Protein AF-A0A1A9VX18-F1 (afdb_monomer_lite)

Sequence (139 aa):
MDGNTYALCISLQVNVTWGLPYFACDFYIAMDVICSTSSIFNLVAISVDRYIAVTQPIKYAKHRNSRRVCLTIVMVWAISAAIGSPIVLGLNNTPDRDPSLCMFYNTDFIVYSSLSSFYIPCIIMVFLYWNIFKSGSVN

pLDDT: mean 80.34, std 12.29, range [44.81, 95.12]

Foldseek 3Di:
DDDVVVVVVCVVVPVQFPPDFPLVLLVVQLVVLLVLLLVLQLVLVVLVLVLCCVPPVPVNVVDPDPPVNVVSSVVSSVVSNVLSVVSNVCPQPDPPDDNRDRDRPDPVNVVSSCCNRPVVSVVSNVVSVVVSVVVVVVD

Structure (mmCIF, N/CA/C/O backbone):
data_AF-A0A1A9VX18-F1
#
_entry.id   AF-A0A1A9VX18-F1
#
loop_
_atom_site.group_PDB
_atom_site.id
_atom_site.type_symbol
_atom_site.label_atom_id
_atom_site.label_alt_id
_atom_site.label_comp_id
_ato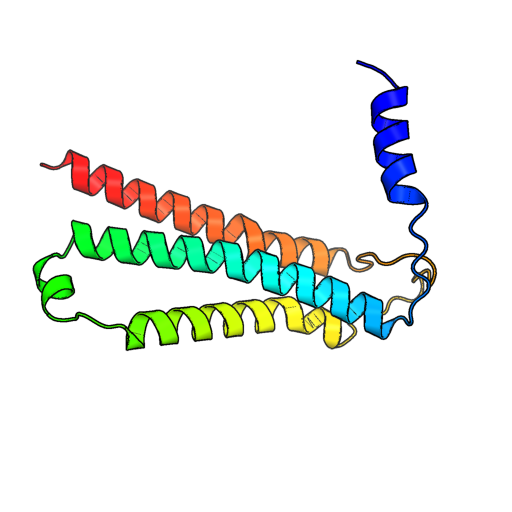m_site.label_asym_id
_atom_site.label_entity_id
_atom_site.label_seq_id
_atom_site.pdbx_PDB_ins_code
_atom_site.Cartn_x
_atom_site.Cartn_y
_atom_site.Cartn_z
_atom_site.occupancy
_atom_site.B_iso_or_equiv
_atom_site.auth_seq_id
_atom_site.auth_comp_id
_atom_site.auth_asym_id
_atom_site.auth_atom_id
_atom_site.pdbx_PDB_model_num
ATOM 1 N N . MET A 1 1 ? 31.967 12.770 12.691 1.00 46.34 1 MET A N 1
ATOM 2 C CA . MET A 1 1 ? 31.009 11.725 12.257 1.00 46.34 1 MET A CA 1
ATOM 3 C C . MET A 1 1 ? 30.974 11.815 10.753 1.00 46.34 1 MET A C 1
ATOM 5 O O . MET A 1 1 ? 30.383 12.741 10.212 1.00 46.34 1 MET A O 1
ATOM 9 N N . ASP A 1 2 ? 31.776 10.982 10.110 1.00 45.41 2 ASP A N 1
ATOM 10 C CA . ASP A 1 2 ? 32.540 11.441 8.957 1.00 45.41 2 ASP A CA 1
ATOM 11 C C . ASP A 1 2 ? 31.928 10.999 7.632 1.00 45.41 2 ASP A C 1
ATOM 13 O O . ASP A 1 2 ? 31.445 9.876 7.499 1.00 45.41 2 ASP A O 1
ATOM 17 N N . GLY A 1 3 ? 32.038 11.892 6.646 1.00 55.72 3 GLY A N 1
ATOM 18 C CA . GLY A 1 3 ? 32.522 11.604 5.291 1.00 55.72 3 GLY A CA 1
ATOM 19 C C . GLY A 1 3 ? 32.393 10.167 4.785 1.00 55.72 3 GLY A C 1
ATOM 20 O O . GLY A 1 3 ? 31.598 9.786 3.929 1.00 55.72 3 GLY A O 1
ATOM 21 N N . ASN A 1 4 ? 33.275 9.344 5.329 1.00 56.91 4 ASN A N 1
ATOM 22 C CA . ASN A 1 4 ? 33.480 7.995 4.857 1.00 56.91 4 ASN A CA 1
ATOM 23 C C . ASN A 1 4 ? 32.375 7.021 5.257 1.00 56.91 4 ASN A C 1
ATOM 25 O O . ASN A 1 4 ? 32.178 6.055 4.535 1.00 56.91 4 ASN A O 1
ATOM 29 N N . THR A 1 5 ? 31.637 7.243 6.346 1.00 60.53 5 THR A N 1
ATOM 30 C CA . THR A 1 5 ? 30.595 6.300 6.785 1.00 60.53 5 THR A CA 1
ATOM 31 C C . THR A 1 5 ? 29.365 6.363 5.878 1.00 60.53 5 THR A C 1
ATOM 33 O O . THR A 1 5 ? 28.803 5.320 5.547 1.00 60.53 5 THR A O 1
ATOM 36 N N . TYR A 1 6 ? 28.980 7.555 5.393 1.00 60.41 6 TYR A N 1
ATOM 37 C CA . TYR A 1 6 ? 27.929 7.664 4.373 1.00 60.41 6 TYR A CA 1
ATOM 38 C C . TYR A 1 6 ? 28.408 7.113 3.031 1.00 60.41 6 TYR A C 1
ATOM 40 O O . TYR A 1 6 ? 27.657 6.411 2.362 1.00 60.41 6 TYR A O 1
ATOM 48 N N . ALA A 1 7 ? 29.667 7.361 2.659 1.00 57.78 7 ALA A N 1
ATOM 49 C CA . ALA A 1 7 ? 30.226 6.863 1.410 1.00 57.78 7 ALA A CA 1
ATOM 50 C C . ALA A 1 7 ? 30.363 5.333 1.417 1.00 57.78 7 ALA A C 1
ATOM 52 O O . ALA A 1 7 ? 30.155 4.719 0.375 1.00 57.78 7 ALA A O 1
ATOM 53 N N . LEU A 1 8 ? 30.640 4.708 2.572 1.00 62.88 8 LEU A N 1
ATOM 54 C CA . LEU A 1 8 ? 30.691 3.250 2.733 1.00 62.88 8 LEU A CA 1
ATOM 55 C C . LEU A 1 8 ? 29.296 2.611 2.696 1.00 62.88 8 LEU A C 1
ATOM 57 O O . LEU A 1 8 ? 29.117 1.600 2.030 1.00 62.88 8 LEU A O 1
ATOM 61 N N . CYS A 1 9 ? 28.298 3.209 3.362 1.00 56.53 9 CYS A N 1
ATOM 62 C CA . CYS A 1 9 ? 26.901 2.767 3.246 1.00 56.53 9 CYS A CA 1
ATOM 63 C C . CYS A 1 9 ? 26.406 2.868 1.800 1.00 56.53 9 CYS A C 1
ATOM 65 O O . CYS A 1 9 ? 25.771 1.947 1.300 1.00 56.53 9 CYS A O 1
ATOM 67 N N . ILE A 1 10 ? 26.738 3.965 1.114 1.00 56.94 10 ILE A N 1
ATOM 68 C CA . ILE A 1 10 ? 26.418 4.158 -0.299 1.00 56.94 10 ILE A CA 1
ATOM 69 C C . ILE A 1 10 ? 27.157 3.106 -1.133 1.00 56.94 10 ILE A C 1
ATOM 71 O O . ILE A 1 10 ? 26.510 2.358 -1.840 1.00 56.94 10 ILE A O 1
ATOM 75 N N . SER A 1 11 ? 28.474 2.940 -1.011 1.00 50.91 11 SER A N 1
ATOM 76 C CA . SER A 1 11 ? 29.230 1.968 -1.826 1.00 50.91 11 SER A CA 1
ATOM 77 C C . SER A 1 11 ? 28.908 0.491 -1.543 1.00 50.91 11 SER A C 1
ATOM 79 O O . SER A 1 11 ? 28.997 -0.317 -2.466 1.00 50.91 11 SER A O 1
ATOM 81 N N . LEU A 1 12 ? 28.445 0.131 -0.339 1.00 53.28 12 LEU A N 1
ATOM 82 C CA . LEU A 1 12 ? 27.892 -1.202 -0.049 1.00 53.28 12 LEU A CA 1
AT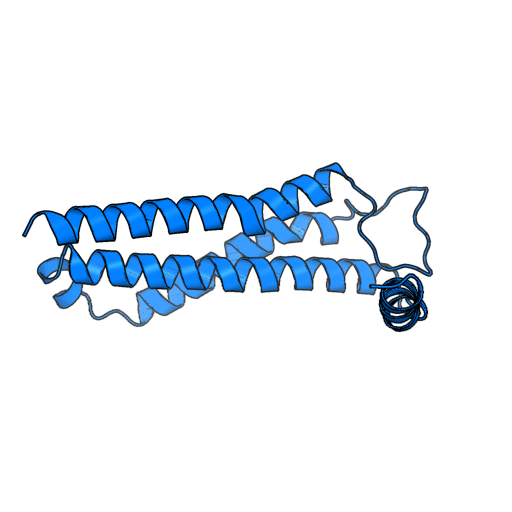OM 83 C C . LEU A 1 12 ? 26.515 -1.432 -0.702 1.00 53.28 12 LEU A C 1
ATOM 85 O O . LEU A 1 12 ? 26.181 -2.572 -1.011 1.00 53.28 12 LEU A O 1
ATOM 89 N N . GLN A 1 13 ? 25.747 -0.368 -0.964 1.00 56.03 13 GLN A N 1
ATOM 90 C CA . GLN A 1 13 ? 24.450 -0.417 -1.653 1.00 56.03 13 GLN A CA 1
ATOM 91 C C . GLN A 1 13 ? 24.566 -0.193 -3.182 1.00 56.03 13 GLN A C 1
ATOM 93 O O . GLN A 1 13 ? 23.703 -0.628 -3.939 1.00 56.03 13 GLN A O 1
ATOM 98 N N . VAL A 1 14 ? 25.617 0.498 -3.647 1.00 56.75 14 VAL A N 1
ATOM 99 C CA . VAL A 1 14 ? 25.711 1.122 -4.987 1.00 56.75 14 VAL A CA 1
ATOM 100 C C . VAL A 1 14 ? 26.401 0.262 -6.047 1.00 56.75 14 VAL A C 1
ATOM 102 O O . VAL A 1 14 ? 26.274 0.556 -7.230 1.00 56.75 14 VAL A O 1
ATOM 105 N N . ASN A 1 15 ? 27.022 -0.865 -5.691 1.00 49.72 15 ASN A N 1
ATOM 106 C CA . ASN A 1 15 ? 27.465 -1.842 -6.698 1.00 49.72 15 ASN A CA 1
ATOM 107 C C . ASN A 1 15 ? 26.374 -2.858 -7.099 1.00 49.72 15 ASN A C 1
ATOM 109 O O . ASN A 1 15 ? 26.677 -3.879 -7.717 1.00 49.72 15 ASN A O 1
ATOM 113 N N . VAL A 1 16 ? 25.103 -2.599 -6.768 1.00 61.72 16 VAL A N 1
ATOM 114 C CA . VAL A 1 16 ? 23.970 -3.443 -7.172 1.00 61.72 16 VAL A CA 1
ATOM 115 C C . VAL A 1 16 ? 23.425 -2.932 -8.503 1.00 61.72 16 VAL A C 1
ATOM 117 O O . VAL A 1 16 ? 22.396 -2.265 -8.573 1.00 61.72 16 VAL A O 1
ATOM 120 N N . THR A 1 17 ? 24.149 -3.232 -9.578 1.00 69.81 17 THR A N 1
ATOM 121 C CA . THR A 1 17 ? 23.574 -3.118 -10.922 1.00 69.81 17 THR A CA 1
ATOM 122 C C . THR A 1 17 ? 22.463 -4.157 -11.064 1.00 69.81 17 THR A C 1
ATOM 124 O O . THR A 1 17 ? 22.625 -5.328 -10.710 1.00 69.81 17 THR A O 1
ATOM 127 N N . TRP A 1 18 ? 21.298 -3.731 -11.543 1.00 79.25 18 TRP A N 1
ATOM 128 C CA . TRP A 1 18 ? 20.182 -4.627 -11.804 1.00 79.25 18 TRP A CA 1
ATOM 129 C C . TRP A 1 18 ? 20.442 -5.390 -13.106 1.00 79.25 18 TRP A C 1
ATOM 131 O O . TRP A 1 18 ? 20.246 -4.873 -14.199 1.00 79.25 18 TRP A O 1
ATOM 141 N N . GLY A 1 19 ? 20.919 -6.631 -12.990 1.00 77.75 19 GLY A N 1
ATOM 142 C CA . GLY A 1 19 ? 21.225 -7.492 -14.142 1.00 77.75 19 GLY A CA 1
ATOM 143 C C . GLY A 1 19 ? 20.028 -8.259 -14.718 1.00 77.75 19 GLY A C 1
ATOM 144 O O . GLY A 1 19 ? 20.195 -9.040 -15.653 1.00 77.75 19 GLY A O 1
ATOM 145 N N . LEU A 1 20 ? 18.833 -8.096 -14.143 1.00 82.19 20 LEU A N 1
ATOM 146 C CA . LEU A 1 20 ? 17.613 -8.792 -14.560 1.00 82.19 20 LEU A CA 1
ATOM 147 C C . LEU A 1 20 ? 16.776 -7.932 -15.528 1.00 82.19 20 LEU A C 1
ATOM 149 O O . LEU A 1 20 ? 16.978 -6.724 -15.631 1.00 82.19 20 LEU A O 1
ATOM 153 N N . PRO A 1 21 ? 15.791 -8.518 -16.230 1.00 83.25 21 PRO A N 1
ATOM 154 C CA . PRO A 1 21 ? 14.904 -7.764 -17.113 1.00 83.25 21 PRO A CA 1
ATOM 155 C C . PRO A 1 21 ? 14.107 -6.671 -16.381 1.00 83.25 21 PRO A C 1
ATOM 157 O O . PRO A 1 21 ? 13.847 -6.767 -15.179 1.00 83.25 21 PRO A O 1
ATOM 160 N N . TYR A 1 22 ? 13.625 -5.678 -17.133 1.00 81.00 22 TYR A N 1
ATOM 161 C CA . TYR A 1 22 ? 12.811 -4.572 -16.610 1.00 81.00 22 TYR A CA 1
ATOM 162 C C . TYR A 1 22 ? 11.556 -5.053 -15.862 1.00 81.00 22 TYR A C 1
ATOM 164 O O . TYR A 1 22 ? 11.255 -4.542 -14.786 1.00 81.00 22 TYR A O 1
ATOM 172 N N . PHE A 1 23 ? 10.885 -6.100 -16.362 1.00 82.38 23 PHE A N 1
ATOM 173 C CA . PHE A 1 23 ? 9.686 -6.653 -15.722 1.00 82.38 23 PHE A CA 1
ATOM 174 C C . PHE A 1 23 ? 9.982 -7.219 -14.328 1.00 82.38 23 PHE A C 1
ATOM 176 O O . PHE A 1 23 ? 9.129 -7.175 -13.446 1.00 82.38 23 PHE A O 1
ATOM 183 N N . ALA A 1 24 ? 11.188 -7.757 -14.121 1.00 85.62 24 ALA A N 1
ATOM 184 C CA . ALA A 1 24 ? 11.589 -8.311 -12.838 1.00 85.62 24 ALA A CA 1
ATOM 185 C C . ALA A 1 24 ? 11.835 -7.188 -11.825 1.00 85.62 24 ALA A C 1
ATOM 187 O O . ALA A 1 24 ? 11.492 -7.348 -10.658 1.00 85.62 24 ALA A O 1
ATOM 188 N N . CYS A 1 25 ? 12.374 -6.050 -12.276 1.00 85.50 25 CYS A N 1
ATOM 189 C CA . CYS A 1 25 ? 12.505 -4.863 -11.437 1.00 85.50 25 CYS A CA 1
ATOM 190 C C . CYS A 1 25 ? 11.127 -4.317 -11.048 1.00 85.50 25 CYS A C 1
ATOM 192 O O . CYS A 1 25 ? 10.864 -4.093 -9.871 1.00 85.50 25 CYS A O 1
ATOM 194 N N . ASP A 1 26 ? 10.215 -4.175 -12.011 1.00 86.19 26 ASP A N 1
ATOM 195 C CA . ASP A 1 26 ? 8.871 -3.658 -11.736 1.00 86.19 26 ASP A CA 1
ATOM 196 C C . ASP A 1 26 ? 8.092 -4.583 -10.788 1.00 86.19 26 ASP A C 1
ATOM 198 O O . ASP A 1 26 ? 7.426 -4.111 -9.867 1.00 86.19 26 ASP A O 1
ATOM 202 N N . PHE A 1 27 ? 8.232 -5.903 -10.946 1.00 87.50 27 PHE A N 1
ATOM 203 C CA . PHE A 1 27 ? 7.665 -6.877 -10.014 1.00 87.50 27 PHE A CA 1
ATOM 204 C C . PHE A 1 27 ? 8.301 -6.795 -8.622 1.00 87.50 27 PHE A C 1
ATOM 206 O O . PHE A 1 27 ? 7.584 -6.836 -7.625 1.00 87.50 27 PHE A O 1
ATOM 213 N N . TYR A 1 28 ? 9.628 -6.661 -8.543 1.00 88.44 28 TYR A N 1
ATOM 214 C CA . TYR A 1 28 ? 10.348 -6.538 -7.276 1.00 88.44 28 TYR A CA 1
ATOM 215 C C . TYR A 1 28 ? 9.900 -5.299 -6.497 1.00 88.44 28 TYR A C 1
ATOM 217 O O . TYR A 1 28 ? 9.521 -5.405 -5.332 1.00 88.44 28 TYR A O 1
ATOM 225 N N . ILE A 1 29 ? 9.857 -4.143 -7.162 1.00 87.38 29 ILE A N 1
ATOM 226 C CA . ILE A 1 29 ? 9.398 -2.888 -6.566 1.00 87.38 29 ILE A CA 1
ATOM 227 C C . ILE A 1 29 ? 7.920 -2.998 -6.151 1.00 87.38 29 ILE A C 1
ATOM 229 O O . ILE A 1 29 ? 7.552 -2.588 -5.050 1.00 87.38 29 ILE A O 1
ATOM 233 N N . ALA A 1 30 ? 7.059 -3.583 -6.991 1.00 90.00 30 ALA A N 1
ATOM 234 C CA . ALA A 1 30 ? 5.654 -3.793 -6.642 1.00 90.00 30 ALA A CA 1
ATOM 235 C C . ALA A 1 30 ? 5.501 -4.687 -5.407 1.00 90.00 30 ALA A C 1
ATOM 237 O O . ALA A 1 30 ? 4.728 -4.367 -4.507 1.00 90.00 30 ALA A O 1
ATOM 238 N N . MET A 1 31 ? 6.249 -5.788 -5.339 1.00 90.50 31 MET A N 1
ATOM 239 C CA . MET A 1 31 ? 6.227 -6.702 -4.202 1.00 90.50 31 MET A CA 1
ATOM 240 C C . MET A 1 31 ? 6.721 -6.023 -2.918 1.00 90.50 31 MET A C 1
ATOM 242 O O . MET A 1 31 ? 6.108 -6.234 -1.873 1.00 90.50 31 MET A O 1
ATOM 246 N N . ASP A 1 32 ? 7.769 -5.200 -2.989 1.00 89.94 32 ASP A N 1
ATOM 247 C CA . ASP A 1 32 ? 8.292 -4.434 -1.850 1.00 89.94 32 ASP A CA 1
ATOM 248 C C . ASP A 1 32 ? 7.232 -3.485 -1.265 1.00 89.94 32 ASP A C 1
ATOM 250 O O . ASP A 1 32 ? 6.935 -3.519 -0.063 1.00 89.94 32 ASP A O 1
ATOM 254 N N . VAL A 1 33 ? 6.553 -2.725 -2.132 1.00 89.94 33 VAL A N 1
ATOM 255 C CA . VAL A 1 33 ? 5.427 -1.869 -1.730 1.00 89.94 33 VAL A CA 1
ATOM 256 C C . VAL A 1 33 ? 4.304 -2.717 -1.127 1.00 89.94 33 VAL A C 1
ATOM 258 O O . VAL A 1 33 ? 3.882 -2.465 -0.005 1.00 89.94 33 VAL A O 1
ATOM 261 N N . ILE A 1 34 ? 3.860 -3.784 -1.798 1.00 91.88 34 ILE A N 1
ATOM 262 C CA . ILE A 1 34 ? 2.758 -4.634 -1.312 1.00 91.88 34 ILE A CA 1
ATOM 263 C C . ILE A 1 34 ? 3.078 -5.250 0.058 1.00 91.88 34 ILE A C 1
ATOM 265 O O . ILE A 1 34 ? 2.220 -5.259 0.945 1.00 91.88 34 ILE A O 1
ATOM 269 N N . CYS A 1 35 ? 4.295 -5.763 0.253 1.00 91.56 35 CYS A N 1
ATOM 270 C CA . CYS A 1 35 ? 4.703 -6.407 1.501 1.00 91.56 35 CYS A CA 1
ATOM 271 C C . CYS A 1 35 ? 4.791 -5.402 2.652 1.00 91.56 35 CYS A C 1
ATOM 273 O O . CYS A 1 35 ? 4.299 -5.681 3.751 1.00 91.56 35 CYS A O 1
ATOM 275 N N . SER A 1 36 ? 5.376 -4.228 2.406 1.00 91.88 36 SER A N 1
ATOM 276 C CA . SER A 1 36 ? 5.479 -3.170 3.412 1.00 91.88 36 SER A CA 1
ATOM 277 C C . SER A 1 36 ? 4.101 -2.622 3.798 1.00 91.88 36 SER A C 1
ATOM 279 O O . SER A 1 36 ? 3.783 -2.577 4.991 1.00 91.88 36 SER A O 1
ATOM 281 N N . THR A 1 37 ? 3.229 -2.320 2.825 1.00 92.06 37 THR A N 1
ATOM 282 C CA . THR A 1 37 ? 1.839 -1.915 3.085 1.00 92.06 37 THR A CA 1
ATOM 283 C C . THR A 1 37 ? 1.092 -2.994 3.876 1.00 92.06 37 THR A C 1
ATOM 285 O O . THR A 1 37 ? 0.456 -2.689 4.885 1.00 92.06 37 THR A O 1
ATOM 288 N N . SER A 1 38 ? 1.188 -4.265 3.467 1.00 94.00 38 SER A N 1
ATOM 289 C CA . SER A 1 38 ? 0.490 -5.379 4.122 1.00 94.00 38 SER A CA 1
ATOM 290 C C . SER A 1 38 ? 0.915 -5.527 5.582 1.00 94.00 38 SER A C 1
ATOM 292 O O . SER A 1 38 ? 0.068 -5.669 6.465 1.00 94.00 38 SER A O 1
ATOM 294 N N . SER A 1 39 ? 2.214 -5.423 5.871 1.00 93.94 39 SER A N 1
ATOM 295 C CA . SER A 1 39 ? 2.738 -5.471 7.240 1.00 93.94 39 SER A CA 1
ATOM 296 C C . SER A 1 39 ? 2.111 -4.389 8.130 1.00 93.94 39 SER A C 1
ATOM 298 O O . SER A 1 39 ? 1.559 -4.688 9.192 1.00 93.94 39 SER A O 1
ATOM 300 N N . ILE A 1 40 ? 2.096 -3.137 7.663 1.00 92.75 40 ILE A N 1
ATOM 301 C CA . ILE A 1 40 ? 1.572 -2.002 8.432 1.00 92.75 40 ILE A CA 1
ATOM 302 C C . ILE A 1 40 ? 0.052 -2.117 8.632 1.00 92.75 40 ILE A C 1
ATOM 304 O O . ILE A 1 40 ? -0.450 -1.927 9.740 1.00 92.75 40 ILE A O 1
ATOM 308 N N . PHE A 1 41 ? -0.699 -2.477 7.591 1.00 91.50 41 PHE A N 1
ATOM 309 C CA . PHE A 1 41 ? -2.151 -2.649 7.688 1.00 91.50 41 PHE A CA 1
ATOM 310 C C . PHE A 1 41 ? -2.548 -3.827 8.588 1.00 91.50 41 PHE A C 1
ATOM 312 O O . PHE A 1 41 ? -3.557 -3.748 9.292 1.00 91.50 41 PHE A O 1
ATOM 319 N N . ASN A 1 42 ? -1.751 -4.898 8.631 1.00 93.56 42 ASN A N 1
ATOM 320 C CA . ASN A 1 42 ? -1.953 -5.976 9.598 1.00 93.56 42 ASN A CA 1
ATOM 321 C C . ASN A 1 42 ? -1.754 -5.481 11.041 1.00 93.56 42 ASN A C 1
ATOM 323 O O . ASN A 1 42 ? -2.552 -5.826 11.912 1.00 93.56 42 ASN A O 1
ATOM 327 N N . LEU A 1 43 ? -0.764 -4.618 11.301 1.00 91.06 43 LEU A N 1
ATOM 328 C CA . LEU A 1 43 ? -0.603 -3.982 12.617 1.00 91.06 43 LEU A CA 1
ATOM 329 C C . LEU A 1 43 ? -1.811 -3.105 12.979 1.00 91.06 43 LEU A C 1
ATOM 331 O O . LEU A 1 43 ? -2.305 -3.190 14.103 1.00 91.06 43 LEU A O 1
ATOM 335 N N . VAL A 1 44 ? -2.335 -2.325 12.027 1.00 90.69 44 VAL A N 1
ATOM 336 C CA . VAL A 1 44 ? -3.576 -1.546 12.208 1.00 90.69 44 VAL A CA 1
ATOM 337 C C . VAL A 1 44 ? -4.741 -2.461 12.576 1.00 90.69 44 VAL A C 1
ATOM 339 O O . VAL A 1 44 ? -5.447 -2.200 13.549 1.00 90.69 44 VAL A O 1
ATOM 342 N N . ALA A 1 45 ? -4.929 -3.555 11.840 1.00 90.50 45 ALA A N 1
ATOM 343 C CA . ALA A 1 45 ? -5.994 -4.517 12.098 1.00 90.50 45 ALA A CA 1
ATOM 344 C C . ALA A 1 45 ? -5.900 -5.137 13.501 1.00 90.50 45 ALA A C 1
ATOM 346 O O . ALA A 1 45 ? -6.913 -5.241 14.193 1.00 90.50 45 ALA A O 1
ATOM 347 N N . ILE A 1 46 ? -4.692 -5.500 13.944 1.00 90.75 46 ILE A N 1
ATOM 348 C CA . ILE A 1 46 ? -4.449 -6.017 15.298 1.00 90.75 46 ILE A CA 1
ATOM 349 C C . ILE A 1 46 ? -4.794 -4.954 16.353 1.00 90.75 46 ILE A C 1
ATOM 351 O O . ILE A 1 46 ? -5.436 -5.267 17.358 1.00 90.75 46 ILE A O 1
ATOM 355 N N . SER A 1 47 ? -4.410 -3.695 16.132 1.00 88.94 47 SER A N 1
ATOM 356 C CA . SER A 1 47 ? -4.745 -2.587 17.036 1.00 88.94 47 SER A CA 1
ATOM 357 C C . SER A 1 47 ? -6.250 -2.337 17.125 1.00 88.94 47 SER A C 1
ATOM 359 O O . SER A 1 47 ? -6.770 -2.133 18.222 1.00 88.94 47 SER A O 1
ATOM 361 N N . VAL A 1 48 ? -6.968 -2.404 15.999 1.00 88.00 48 VAL A N 1
ATOM 362 C CA . VAL A 1 48 ? -8.436 -2.303 15.965 1.00 88.00 48 VAL A CA 1
ATOM 363 C C . VAL A 1 48 ? -9.084 -3.459 16.724 1.00 88.00 48 VAL A C 1
ATOM 365 O O . VAL A 1 48 ? -10.001 -3.224 17.511 1.00 88.00 48 VAL A O 1
ATOM 368 N N . ASP A 1 49 ? -8.611 -4.694 16.531 1.00 87.25 49 ASP A N 1
ATOM 369 C CA . ASP A 1 49 ? -9.133 -5.859 17.255 1.00 87.25 49 ASP A CA 1
ATOM 370 C C . ASP A 1 49 ? -8.998 -5.667 18.771 1.00 87.25 49 ASP A C 1
ATOM 372 O O . ASP A 1 49 ? -9.978 -5.798 19.509 1.00 87.25 49 ASP A O 1
ATOM 376 N N . ARG A 1 50 ? -7.816 -5.224 19.227 1.00 86.62 50 ARG A N 1
ATOM 377 C CA . ARG A 1 50 ? -7.574 -4.898 20.639 1.00 86.62 50 ARG A CA 1
ATOM 378 C C . ARG A 1 50 ? -8.463 -3.761 21.138 1.00 86.62 50 ARG A C 1
ATOM 380 O O . ARG A 1 50 ? -9.002 -3.866 22.238 1.00 86.62 50 ARG A O 1
ATOM 387 N N . TYR A 1 51 ? -8.655 -2.702 20.352 1.00 85.38 51 TYR A N 1
ATOM 388 C CA . TYR A 1 51 ? -9.550 -1.602 20.718 1.00 85.38 51 TYR A CA 1
ATOM 389 C C . TYR A 1 51 ? -10.990 -2.083 20.932 1.00 85.38 51 TYR A C 1
ATOM 391 O O . TYR A 1 51 ? -11.621 -1.725 21.928 1.00 85.38 51 TYR A O 1
ATOM 399 N N . ILE A 1 52 ? -11.507 -2.927 20.035 1.00 84.69 52 ILE A N 1
ATOM 400 C CA . ILE A 1 52 ? -12.869 -3.471 20.130 1.00 84.69 52 ILE A CA 1
ATOM 401 C C . ILE A 1 52 ? -12.995 -4.419 21.328 1.00 84.69 52 ILE A C 1
ATOM 403 O O . ILE A 1 52 ? -14.008 -4.377 22.026 1.00 84.69 52 ILE A O 1
ATOM 407 N N . ALA A 1 53 ? -11.977 -5.240 21.598 1.00 85.19 53 ALA A N 1
ATOM 408 C CA . ALA A 1 53 ? -11.959 -6.131 22.755 1.00 85.19 53 ALA A CA 1
ATOM 409 C C . ALA A 1 53 ? -12.034 -5.362 24.088 1.00 85.19 53 ALA A C 1
ATOM 411 O O . ALA A 1 53 ? -12.759 -5.778 24.990 1.00 85.19 53 ALA A O 1
ATOM 412 N N . VAL A 1 54 ? -11.329 -4.228 24.194 1.00 84.94 54 VAL A N 1
ATOM 413 C CA . VAL A 1 54 ? -11.309 -3.383 25.401 1.00 84.94 54 VAL A CA 1
ATOM 414 C C . VAL A 1 54 ? -12.592 -2.563 25.547 1.00 84.94 54 VAL A C 1
ATOM 416 O O . VAL A 1 54 ? -13.161 -2.500 26.632 1.00 84.94 54 VAL A O 1
ATOM 419 N N . THR A 1 55 ? -13.071 -1.938 24.470 1.00 82.88 55 THR A N 1
ATOM 420 C CA . THR A 1 55 ? -14.225 -1.023 24.542 1.00 82.88 55 THR A CA 1
ATOM 421 C C . THR A 1 55 ? -15.579 -1.726 24.498 1.00 82.88 55 THR A C 1
ATOM 423 O O . THR A 1 55 ? -16.552 -1.203 25.038 1.00 82.88 55 THR A O 1
ATOM 426 N N . GLN A 1 56 ? -15.682 -2.900 23.862 1.00 81.94 56 GLN A N 1
ATOM 427 C CA . GLN A 1 56 ? -16.946 -3.625 23.680 1.00 81.94 56 GLN A CA 1
ATOM 428 C C . GLN A 1 56 ? -16.821 -5.130 24.000 1.00 81.94 56 GLN A C 1
ATOM 430 O O . GLN A 1 56 ? -17.052 -5.974 23.123 1.00 81.94 56 GLN A O 1
ATOM 435 N N . PRO A 1 57 ? -16.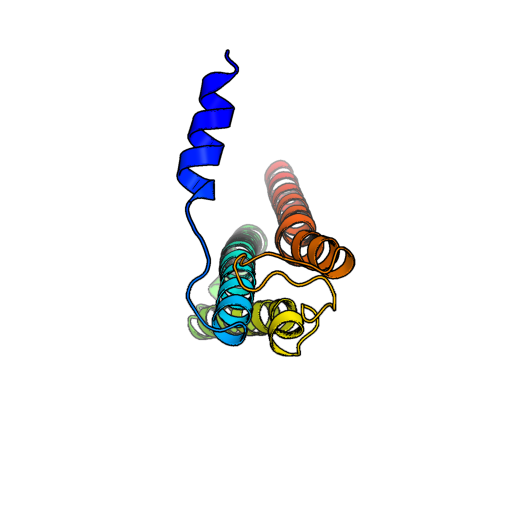551 -5.506 25.267 1.00 79.62 57 PRO A N 1
ATOM 436 C CA . PRO A 1 57 ? -16.270 -6.893 25.654 1.00 79.62 57 PRO A CA 1
ATOM 437 C C . PRO A 1 57 ? -17.432 -7.860 25.359 1.00 79.62 57 PRO A C 1
ATOM 439 O O . PRO A 1 57 ? -17.204 -8.988 24.924 1.00 79.62 57 PRO A O 1
ATOM 442 N N . ILE A 1 58 ? -18.690 -7.417 25.497 1.00 76.06 58 ILE A N 1
ATOM 443 C CA . ILE A 1 58 ? -19.889 -8.240 25.228 1.00 76.06 58 ILE A CA 1
ATOM 444 C C . ILE A 1 58 ? -20.020 -8.572 23.730 1.00 76.06 58 ILE A C 1
ATOM 446 O O . ILE A 1 58 ? -20.371 -9.694 23.3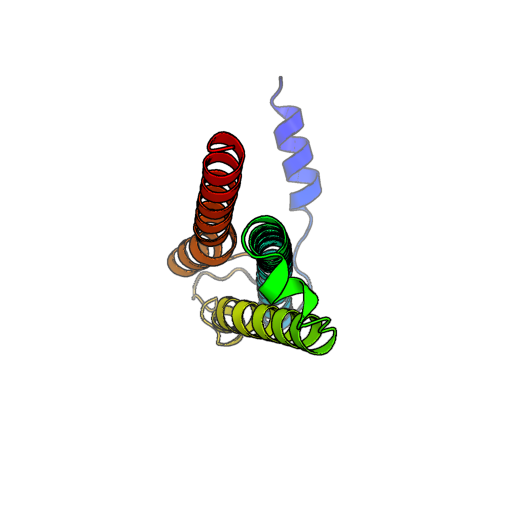53 1.00 76.06 58 ILE A O 1
ATOM 450 N N . LYS A 1 59 ? -19.712 -7.608 22.851 1.00 74.94 59 LYS A N 1
ATOM 451 C CA . LYS A 1 59 ? -19.763 -7.792 21.391 1.00 74.94 59 LYS A CA 1
ATOM 452 C C . LYS A 1 59 ? -18.602 -8.659 20.901 1.00 74.94 59 LYS A C 1
ATOM 454 O O . LYS A 1 59 ? -18.791 -9.447 19.975 1.00 74.94 59 LYS A O 1
ATOM 459 N N . TYR A 1 60 ? -17.441 -8.540 21.549 1.00 76.62 60 TYR A N 1
ATOM 460 C CA . TYR A 1 60 ? -16.260 -9.360 21.288 1.00 76.62 60 TYR A CA 1
ATOM 461 C C . TYR A 1 60 ? -16.474 -10.828 21.706 1.00 76.62 60 TYR A C 1
ATOM 463 O O . TYR A 1 60 ? -16.287 -11.732 20.892 1.00 76.62 60 TYR A O 1
ATOM 471 N N . ALA A 1 61 ? -16.982 -11.082 22.920 1.00 73.69 61 ALA A N 1
ATOM 472 C CA . ALA A 1 61 ? -17.209 -12.434 23.450 1.00 73.69 61 ALA A CA 1
ATOM 473 C C . ALA A 1 61 ? -18.210 -13.264 22.623 1.00 73.69 61 ALA A C 1
ATOM 475 O O . ALA A 1 61 ? -18.043 -14.473 22.461 1.00 73.69 61 ALA A O 1
ATOM 476 N N . LYS A 1 62 ? -19.225 -12.617 22.032 1.00 70.00 62 LYS A N 1
ATOM 477 C CA . LYS A 1 62 ? -20.216 -13.271 21.158 1.00 70.00 62 LYS A CA 1
ATOM 478 C C . LYS A 1 62 ? -19.632 -13.721 19.807 1.00 70.00 62 LYS A C 1
ATOM 480 O O . LYS A 1 62 ? -20.303 -14.422 19.054 1.00 70.00 62 LYS A O 1
ATOM 485 N N . HIS A 1 63 ? -18.419 -13.299 19.454 1.00 60.81 63 HIS A N 1
ATOM 486 C CA . HIS A 1 63 ? -17.867 -13.444 18.109 1.00 60.81 63 HIS A CA 1
ATOM 487 C C . HIS A 1 63 ? -16.410 -13.927 18.126 1.00 60.81 63 HIS A C 1
ATOM 489 O O . HIS A 1 63 ? -15.504 -13.276 17.613 1.00 60.81 63 HIS A O 1
ATOM 495 N N . ARG A 1 64 ? -16.186 -15.134 18.654 1.00 60.47 64 ARG A N 1
ATOM 496 C CA . ARG A 1 64 ? -14.912 -15.858 18.528 1.00 60.47 64 ARG A CA 1
ATOM 497 C C . ARG A 1 64 ? -14.690 -16.248 17.061 1.00 60.47 64 ARG A C 1
ATOM 499 O O . ARG A 1 64 ? -15.214 -17.262 16.611 1.00 60.47 64 ARG A O 1
ATOM 506 N N . ASN A 1 65 ? -14.008 -15.413 16.276 1.00 68.12 65 ASN A N 1
ATOM 507 C CA . ASN A 1 65 ? -14.100 -15.504 14.819 1.00 68.12 65 ASN A CA 1
ATOM 508 C C . ASN A 1 65 ? -12.740 -15.595 14.104 1.00 68.12 65 ASN A C 1
ATOM 510 O O . ASN A 1 65 ? -12.229 -14.610 13.577 1.00 68.12 65 ASN A O 1
ATOM 514 N N . SER A 1 66 ? -12.208 -16.817 13.983 1.00 77.31 66 SER A N 1
ATOM 515 C CA . SER A 1 66 ? -11.064 -17.120 13.106 1.00 77.31 66 SER A CA 1
ATOM 516 C C . SER A 1 66 ? -11.341 -16.782 11.634 1.00 77.31 66 SER A C 1
ATOM 518 O O . SER A 1 66 ? -10.420 -16.421 10.906 1.00 77.31 66 SER A O 1
ATOM 520 N N . ARG A 1 67 ? -12.609 -16.832 11.186 1.00 84.38 67 ARG A N 1
ATOM 521 C CA . ARG A 1 67 ? -12.972 -16.435 9.814 1.00 84.38 67 ARG A CA 1
ATOM 522 C C . ARG A 1 67 ? -12.818 -14.931 9.601 1.00 84.38 67 ARG A C 1
ATOM 524 O O . ARG A 1 67 ? -12.402 -14.536 8.522 1.00 84.38 67 ARG A O 1
ATOM 531 N N . ARG A 1 68 ? -13.094 -14.093 10.609 1.00 85.75 68 ARG A N 1
ATOM 532 C CA . ARG A 1 68 ? -12.844 -12.642 10.528 1.00 85.75 68 ARG A CA 1
ATOM 533 C C . ARG A 1 68 ? -11.366 -12.334 10.402 1.00 85.75 68 ARG A C 1
ATOM 535 O O . ARG A 1 68 ? -11.025 -11.533 9.552 1.00 85.75 68 ARG A O 1
ATOM 542 N N . VAL A 1 69 ? -10.510 -12.991 11.184 1.00 88.69 69 VAL A N 1
ATOM 543 C CA . VAL A 1 69 ? -9.053 -12.797 11.080 1.00 88.69 69 VAL A CA 1
ATOM 544 C C . VAL A 1 69 ? -8.573 -13.138 9.669 1.00 88.69 69 VAL A C 1
ATOM 546 O O . VAL A 1 69 ? -7.886 -12.335 9.049 1.00 88.69 69 VAL A O 1
ATOM 549 N N . CYS A 1 70 ? -9.013 -14.277 9.124 1.00 90.50 70 CYS A N 1
ATOM 550 C CA . CYS A 1 70 ? -8.697 -14.661 7.749 1.00 90.50 70 CYS A CA 1
ATOM 551 C C . CYS A 1 70 ? -9.211 -13.631 6.725 1.00 90.50 70 CYS A C 1
ATOM 553 O O . CYS A 1 70 ? -8.447 -13.176 5.879 1.00 90.50 70 CYS A O 1
ATOM 555 N N . LEU A 1 71 ? -10.473 -13.196 6.842 1.00 90.94 71 LEU A N 1
ATOM 556 C CA . LEU A 1 71 ? -11.046 -12.163 5.973 1.00 90.94 71 LEU A CA 1
ATOM 557 C C . LEU A 1 71 ? -10.274 -10.844 6.061 1.00 90.94 71 LEU A C 1
ATOM 559 O O . LEU A 1 71 ? -10.020 -10.231 5.031 1.00 90.94 71 LEU A O 1
ATOM 563 N N . THR A 1 72 ? -9.875 -10.413 7.257 1.00 91.25 72 THR A N 1
ATOM 564 C CA . THR A 1 72 ? -9.090 -9.190 7.445 1.00 91.25 72 THR A CA 1
ATOM 565 C C . THR A 1 72 ? -7.738 -9.294 6.760 1.00 91.25 72 THR A C 1
ATOM 567 O O . THR A 1 72 ? -7.374 -8.377 6.036 1.00 91.25 72 THR A O 1
ATOM 570 N N . ILE A 1 73 ? -7.033 -10.418 6.908 1.00 94.12 73 ILE A N 1
ATOM 571 C CA . ILE A 1 73 ? -5.758 -10.646 6.217 1.00 94.12 73 ILE A CA 1
ATOM 572 C C . ILE A 1 73 ? -5.968 -10.574 4.701 1.00 94.12 73 ILE A C 1
ATOM 574 O O . ILE A 1 73 ? -5.273 -9.821 4.027 1.00 94.12 73 ILE A O 1
ATOM 578 N N . VAL A 1 74 ? -6.961 -11.286 4.159 1.00 95.12 74 VAL A N 1
ATOM 579 C CA . VAL A 1 74 ? -7.260 -11.264 2.716 1.00 95.12 74 VAL A CA 1
ATOM 580 C C . VAL A 1 74 ? -7.593 -9.851 2.229 1.00 95.12 74 VAL A C 1
ATOM 582 O O . VAL A 1 74 ? -7.095 -9.436 1.186 1.00 95.12 74 VAL A O 1
ATOM 585 N N . MET A 1 75 ? -8.388 -9.088 2.985 1.00 93.75 75 MET A N 1
ATOM 586 C CA . MET A 1 75 ? -8.708 -7.696 2.652 1.00 93.75 75 MET A CA 1
ATOM 587 C C . MET A 1 75 ? -7.467 -6.804 2.672 1.00 93.75 75 MET A C 1
ATOM 589 O O . MET A 1 75 ? -7.284 -6.012 1.753 1.00 93.75 75 MET A O 1
ATOM 593 N N . VAL A 1 76 ? -6.600 -6.947 3.679 1.00 94.19 76 VAL A N 1
ATOM 594 C CA . VAL A 1 76 ? -5.333 -6.209 3.759 1.00 94.19 76 VAL A CA 1
ATOM 595 C C . VAL A 1 76 ? -4.474 -6.502 2.534 1.00 94.19 76 VAL A C 1
ATOM 597 O O . VAL A 1 76 ? -4.060 -5.570 1.853 1.00 94.19 76 VAL A O 1
ATOM 600 N N . TRP A 1 77 ? -4.290 -7.777 2.190 1.00 94.94 77 TRP A N 1
ATOM 601 C CA . TRP A 1 77 ? -3.541 -8.174 0.999 1.00 94.94 77 TRP A CA 1
ATOM 602 C C . TRP A 1 77 ? -4.151 -7.624 -0.293 1.00 94.94 77 TRP A C 1
ATOM 604 O O . TRP A 1 77 ? -3.414 -7.132 -1.143 1.00 94.94 77 TRP A O 1
ATOM 614 N N . ALA A 1 78 ? -5.478 -7.654 -0.436 1.00 94.75 78 ALA A N 1
ATOM 615 C CA . ALA A 1 78 ? -6.160 -7.106 -1.605 1.00 94.75 78 ALA A CA 1
ATOM 616 C C . ALA A 1 78 ? -5.966 -5.584 -1.732 1.00 94.75 78 ALA A C 1
ATOM 618 O O . ALA A 1 78 ? -5.688 -5.091 -2.824 1.00 94.75 78 ALA A O 1
ATOM 619 N N . ILE A 1 79 ? -6.060 -4.841 -0.624 1.00 91.88 79 ILE A N 1
ATOM 620 C CA . ILE A 1 79 ? -5.832 -3.388 -0.595 1.00 91.88 79 ILE A CA 1
ATOM 621 C C . ILE A 1 79 ? -4.367 -3.067 -0.915 1.00 91.88 79 ILE A C 1
ATOM 623 O O . ILE A 1 79 ? -4.098 -2.198 -1.741 1.00 91.88 79 ILE A O 1
ATOM 627 N N . SER A 1 80 ? -3.417 -3.786 -0.313 1.00 92.38 80 SER A N 1
ATOM 628 C CA . SER A 1 80 ? -1.989 -3.607 -0.592 1.00 92.38 80 SER A CA 1
ATOM 629 C C . SER A 1 80 ? -1.657 -3.910 -2.054 1.00 92.38 80 SER A C 1
ATOM 631 O O . SER A 1 80 ? -0.969 -3.124 -2.699 1.00 92.38 80 SER A O 1
ATOM 633 N N . ALA A 1 81 ? -2.208 -4.994 -2.611 1.00 91.44 81 ALA A N 1
ATOM 634 C CA . ALA A 1 81 ? -2.068 -5.331 -4.025 1.00 91.44 81 ALA A CA 1
ATOM 635 C C . ALA A 1 81 ? -2.649 -4.241 -4.935 1.00 91.44 81 ALA A C 1
ATOM 637 O O . ALA A 1 81 ? -2.023 -3.895 -5.932 1.00 91.44 81 ALA A O 1
ATOM 638 N N . ALA A 1 82 ? -3.796 -3.653 -4.582 1.00 90.25 82 ALA A N 1
ATOM 639 C CA . ALA A 1 82 ? -4.369 -2.540 -5.335 1.00 90.25 82 ALA A CA 1
ATOM 640 C C . ALA A 1 82 ? -3.444 -1.309 -5.341 1.00 90.25 82 ALA A C 1
ATOM 642 O O . ALA A 1 82 ? -3.263 -0.702 -6.394 1.00 90.25 82 ALA A O 1
ATOM 643 N N . ILE A 1 83 ? -2.803 -0.988 -4.210 1.00 87.38 83 ILE A N 1
ATOM 644 C CA . ILE A 1 83 ? -1.847 0.129 -4.088 1.00 87.38 83 ILE A CA 1
ATOM 645 C C . ILE A 1 83 ? -0.559 -0.129 -4.891 1.00 87.38 83 ILE A C 1
ATOM 647 O O . ILE A 1 83 ? -0.037 0.797 -5.507 1.00 87.38 83 ILE A O 1
ATOM 651 N N . GLY A 1 84 ? -0.057 -1.369 -4.916 1.00 84.19 84 GLY A N 1
ATOM 652 C CA . GLY A 1 84 ? 1.145 -1.753 -5.673 1.00 84.19 84 GLY A CA 1
ATOM 653 C C . GLY A 1 84 ? 0.910 -2.052 -7.161 1.00 84.19 84 GLY A C 1
ATOM 654 O O . GLY A 1 84 ? 1.840 -1.962 -7.964 1.00 84.19 84 GLY A O 1
ATOM 655 N N . SER A 1 85 ? -0.332 -2.355 -7.557 1.00 85.19 85 SER A N 1
ATOM 656 C CA . SER A 1 85 ? -0.729 -2.651 -8.944 1.00 85.19 85 SER A CA 1
ATOM 657 C C . SER A 1 85 ? -0.299 -1.624 -10.004 1.00 85.19 85 SER A C 1
ATOM 659 O O . SER A 1 85 ? 0.057 -2.058 -11.103 1.00 85.19 85 SER A O 1
ATOM 661 N N . PRO A 1 86 ? -0.253 -0.301 -9.733 1.00 82.25 86 PRO A N 1
ATOM 662 C CA . PRO A 1 86 ? 0.070 0.679 -10.761 1.00 82.25 86 PRO A CA 1
ATOM 663 C C . PRO A 1 86 ? 1.496 0.502 -11.323 1.00 82.25 86 PRO A C 1
ATOM 665 O O . PRO A 1 86 ? 1.721 0.759 -12.504 1.00 82.25 86 PRO A O 1
ATOM 668 N N . ILE A 1 87 ? 2.442 -0.033 -10.539 1.00 80.25 87 ILE A N 1
ATOM 669 C CA . ILE A 1 87 ? 3.812 -0.328 -11.004 1.00 80.25 87 ILE A CA 1
ATOM 670 C C . ILE A 1 87 ? 3.802 -1.399 -12.097 1.00 80.25 87 ILE A C 1
ATOM 672 O O . ILE A 1 87 ? 4.421 -1.226 -13.146 1.00 80.25 87 ILE A O 1
ATOM 676 N N . VAL A 1 88 ? 3.052 -2.481 -11.872 1.00 74.94 88 VAL A N 1
ATOM 677 C CA . VAL A 1 88 ? 2.959 -3.630 -12.789 1.00 74.94 88 VAL A CA 1
ATOM 678 C C . VAL A 1 88 ? 2.211 -3.260 -14.075 1.00 74.94 88 VAL A C 1
ATOM 680 O O . VAL A 1 88 ? 2.452 -3.850 -15.124 1.00 74.94 88 VAL A O 1
ATOM 683 N N . LEU A 1 89 ? 1.343 -2.244 -14.018 1.00 79.44 89 LEU A N 1
ATOM 684 C CA . LEU A 1 89 ? 0.645 -1.682 -15.180 1.00 79.44 89 LEU A CA 1
ATOM 685 C C . LEU A 1 89 ? 1.520 -0.743 -16.032 1.00 79.44 89 LEU A C 1
ATOM 687 O O . LEU A 1 89 ? 1.042 -0.211 -17.032 1.00 79.44 89 LEU A O 1
ATOM 691 N N . GLY A 1 90 ? 2.792 -0.548 -15.669 1.00 73.56 90 GLY A N 1
ATOM 692 C CA . GLY A 1 90 ? 3.757 0.194 -16.480 1.00 73.56 90 GLY A CA 1
ATOM 693 C C . GLY A 1 90 ? 3.867 1.684 -16.158 1.00 73.56 90 GLY A C 1
ATOM 694 O O . GLY A 1 90 ? 4.473 2.419 -16.932 1.00 73.56 90 GLY A O 1
ATOM 695 N N . LEU A 1 91 ? 3.356 2.155 -15.011 1.00 75.06 91 LEU A N 1
ATOM 696 C CA . LEU A 1 91 ? 3.549 3.554 -14.583 1.00 75.06 91 LEU A CA 1
ATOM 697 C C . LEU A 1 91 ? 5.018 3.915 -14.303 1.00 75.06 91 LEU A C 1
ATOM 699 O O . LEU A 1 91 ? 5.362 5.094 -14.268 1.00 75.06 91 LEU A O 1
ATOM 703 N N . ASN A 1 92 ? 5.889 2.914 -14.144 1.00 73.12 92 ASN A N 1
ATOM 704 C CA . ASN A 1 92 ? 7.336 3.094 -14.006 1.00 73.12 92 ASN A CA 1
ATOM 705 C C . ASN A 1 92 ? 8.086 3.101 -15.359 1.00 73.12 92 ASN A C 1
ATOM 707 O O . ASN A 1 92 ? 9.315 3.050 -15.383 1.00 73.12 92 ASN A O 1
ATOM 711 N N . ASN A 1 93 ? 7.374 3.107 -16.492 1.00 74.88 93 ASN A N 1
ATOM 712 C CA . ASN A 1 93 ? 7.982 3.084 -17.821 1.00 74.88 93 ASN A CA 1
ATOM 713 C C . ASN A 1 93 ? 8.157 4.512 -18.363 1.00 74.88 93 ASN A C 1
ATOM 715 O O . ASN A 1 93 ? 7.295 5.036 -19.068 1.00 74.88 93 ASN A O 1
ATOM 719 N N . THR A 1 94 ? 9.263 5.159 -17.994 1.00 75.94 94 THR A N 1
ATOM 720 C CA . THR A 1 94 ? 9.641 6.498 -18.470 1.00 75.94 94 THR A CA 1
ATOM 721 C C . THR A 1 94 ? 10.753 6.426 -19.528 1.00 75.94 94 THR A C 1
ATOM 723 O O . THR A 1 94 ? 11.525 5.465 -19.538 1.00 75.94 94 THR A O 1
ATOM 726 N N . PRO A 1 95 ? 10.876 7.431 -20.419 1.00 74.00 95 PRO A N 1
ATOM 727 C CA . PRO A 1 95 ? 11.944 7.481 -21.426 1.00 74.00 95 PRO A CA 1
ATOM 728 C C . PRO A 1 95 ? 13.355 7.554 -20.824 1.00 74.00 95 PRO A C 1
ATOM 730 O O . PRO A 1 95 ? 14.299 7.051 -21.423 1.00 74.00 95 PRO A O 1
ATOM 733 N N . ASP A 1 96 ? 13.484 8.136 -19.629 1.00 77.44 96 ASP A N 1
ATOM 734 C CA . ASP A 1 96 ? 14.754 8.330 -18.912 1.00 77.44 96 ASP A CA 1
ATOM 735 C C . ASP A 1 96 ? 15.162 7.116 -18.054 1.00 77.44 96 ASP A C 1
ATOM 737 O O . ASP A 1 96 ? 15.973 7.229 -17.131 1.00 77.44 96 ASP A O 1
ATOM 741 N N . ARG A 1 97 ? 14.559 5.948 -18.305 1.00 77.75 97 ARG A N 1
ATOM 742 C CA . ARG A 1 97 ? 14.796 4.741 -17.516 1.00 77.75 97 ARG A CA 1
ATOM 743 C C . ARG A 1 97 ? 16.152 4.120 -17.842 1.00 77.75 97 ARG A C 1
ATOM 745 O O . ARG A 1 97 ? 16.392 3.672 -18.961 1.00 77.75 97 ARG A O 1
ATOM 752 N N . ASP A 1 98 ? 16.998 4.013 -16.824 1.00 78.81 98 ASP A N 1
ATOM 753 C CA . ASP A 1 98 ? 18.266 3.291 -16.900 1.00 78.81 98 ASP A CA 1
ATOM 754 C C . ASP A 1 98 ? 18.027 1.796 -16.609 1.00 78.81 98 ASP A C 1
ATOM 756 O O . ASP A 1 98 ? 17.598 1.446 -15.509 1.00 78.81 98 ASP A O 1
ATOM 760 N N . PRO A 1 99 ? 18.287 0.882 -17.561 1.00 73.81 99 PRO A N 1
ATOM 761 C CA . PRO A 1 99 ? 18.083 -0.550 -17.352 1.00 73.81 99 PRO A CA 1
ATOM 762 C C . PRO A 1 99 ? 19.045 -1.167 -16.326 1.00 73.81 99 PRO A C 1
ATOM 764 O O . PRO A 1 99 ? 18.777 -2.264 -15.843 1.00 73.81 99 PRO A O 1
ATOM 767 N N . SER A 1 100 ? 20.148 -0.491 -15.993 1.00 76.50 100 SER A N 1
ATOM 768 C CA . SER A 1 100 ? 21.129 -0.958 -15.009 1.00 76.50 100 SER A CA 1
ATOM 769 C C . SER A 1 100 ? 20.742 -0.643 -13.562 1.00 76.50 100 SER A C 1
ATOM 771 O O . SER A 1 100 ? 21.377 -1.150 -12.635 1.00 76.50 100 SER A O 1
ATOM 773 N N . LEU A 1 101 ? 19.687 0.151 -13.354 1.00 81.62 101 LEU A N 1
ATOM 774 C CA . LEU A 1 101 ? 19.210 0.570 -12.042 1.00 81.62 101 LEU A CA 1
ATOM 775 C C . LEU A 1 101 ? 17.757 0.143 -11.840 1.00 81.62 101 LEU A C 1
ATOM 777 O O . LEU A 1 101 ? 16.896 0.330 -12.697 1.00 81.62 101 LEU A O 1
ATOM 781 N N . CYS A 1 102 ? 17.468 -0.414 -10.665 1.00 83.44 102 CYS A N 1
ATOM 782 C CA . CYS A 1 102 ? 16.102 -0.731 -10.271 1.00 83.44 102 CYS A CA 1
ATOM 783 C C . CYS A 1 102 ? 15.604 0.287 -9.247 1.00 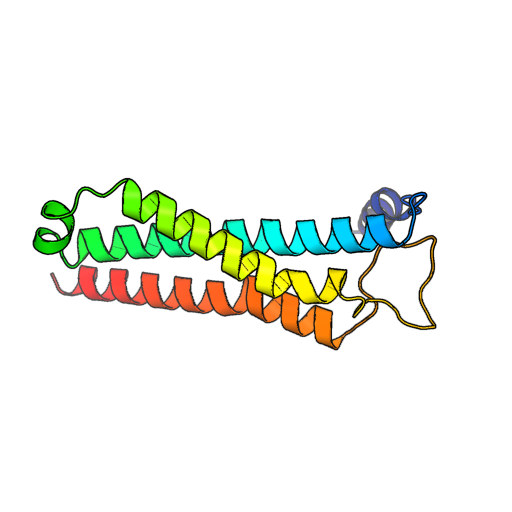83.44 102 CYS A C 1
ATOM 785 O O . CYS A 1 102 ? 15.865 0.164 -8.052 1.00 83.44 102 CYS A O 1
ATOM 787 N N . MET A 1 103 ? 14.923 1.323 -9.736 1.00 81.94 103 MET A N 1
ATOM 788 C CA . MET A 1 103 ? 14.429 2.431 -8.922 1.00 81.94 103 MET A CA 1
ATOM 789 C C . MET A 1 103 ? 13.082 2.961 -9.424 1.00 81.94 103 MET A C 1
ATOM 791 O O . MET A 1 103 ? 12.614 2.616 -10.512 1.00 81.94 103 MET A O 1
ATOM 795 N N . PHE A 1 104 ? 12.451 3.799 -8.602 1.00 82.50 104 PHE A N 1
ATOM 796 C CA . PHE A 1 104 ? 11.245 4.527 -8.972 1.00 82.50 104 PHE A CA 1
ATOM 797 C C . PHE A 1 104 ? 11.606 5.716 -9.868 1.00 82.50 104 PHE A C 1
ATOM 799 O O . PHE A 1 104 ? 12.384 6.576 -9.460 1.00 82.50 104 PHE A O 1
ATOM 806 N N . TYR A 1 105 ? 11.007 5.793 -11.054 1.00 82.88 105 TYR A N 1
ATOM 807 C CA . TYR A 1 105 ? 11.220 6.909 -11.985 1.00 82.88 105 TYR A CA 1
ATOM 808 C C . TYR A 1 105 ? 10.119 7.967 -11.928 1.00 82.88 105 TYR A C 1
ATOM 810 O O . TYR A 1 105 ? 10.310 9.092 -12.385 1.00 82.88 105 TYR A O 1
ATOM 818 N N . ASN A 1 106 ? 8.957 7.619 -11.378 1.00 82.81 106 ASN A N 1
ATOM 819 C CA . ASN A 1 106 ? 7.797 8.495 -11.362 1.00 82.81 10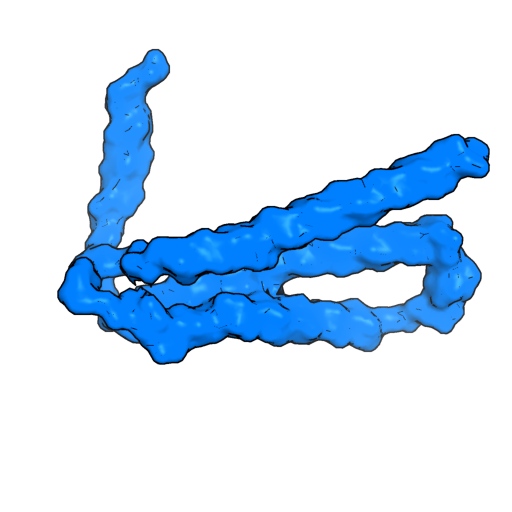6 ASN A CA 1
ATOM 820 C C . ASN A 1 106 ? 7.593 9.109 -9.968 1.00 82.81 106 ASN A C 1
ATOM 822 O O . ASN A 1 106 ? 7.212 8.414 -9.024 1.00 82.81 106 ASN A O 1
ATOM 826 N N . THR A 1 107 ? 7.844 10.413 -9.834 1.00 82.50 107 THR A N 1
ATOM 827 C CA . THR A 1 107 ? 7.746 11.132 -8.552 1.00 82.50 107 THR A CA 1
ATOM 828 C C . THR A 1 107 ? 6.339 11.086 -7.960 1.00 82.50 107 THR A C 1
ATOM 830 O O . THR A 1 107 ? 6.195 10.895 -6.752 1.00 82.50 107 THR A O 1
ATOM 833 N N . ASP A 1 108 ? 5.298 11.184 -8.791 1.00 84.25 108 ASP A N 1
ATOM 834 C CA . ASP A 1 108 ? 3.907 11.123 -8.327 1.00 84.25 108 ASP A CA 1
ATOM 835 C C . ASP A 1 108 ? 3.603 9.759 -7.701 1.00 84.25 108 ASP A C 1
ATOM 837 O O . ASP A 1 108 ? 2.964 9.669 -6.649 1.00 84.25 108 ASP A O 1
ATOM 841 N N . PHE A 1 109 ? 4.140 8.690 -8.295 1.00 82.62 109 PHE A N 1
ATOM 842 C CA . PHE A 1 109 ? 4.037 7.347 -7.739 1.00 82.62 109 PHE A CA 1
ATOM 843 C C . PHE A 1 109 ? 4.792 7.204 -6.407 1.00 82.62 109 PHE A C 1
ATOM 845 O O . PHE A 1 109 ? 4.282 6.577 -5.476 1.00 82.62 109 PHE A O 1
ATOM 852 N N . ILE A 1 110 ? 5.986 7.793 -6.276 1.00 87.12 110 ILE A N 1
ATOM 853 C CA . ILE A 1 110 ? 6.755 7.773 -5.017 1.00 87.12 110 ILE A CA 1
ATOM 854 C C . ILE A 1 110 ? 5.949 8.435 -3.896 1.00 87.12 110 ILE A C 1
ATOM 856 O O . ILE A 1 110 ? 5.829 7.883 -2.800 1.00 87.12 110 ILE A O 1
ATOM 860 N N . VAL A 1 111 ? 5.354 9.597 -4.173 1.00 88.62 111 VAL A N 1
ATOM 861 C CA . VAL A 1 111 ? 4.537 10.326 -3.196 1.00 88.62 111 VAL A CA 1
ATOM 862 C C . VAL A 1 111 ? 3.285 9.526 -2.844 1.00 88.62 111 VAL A C 1
ATOM 864 O O . VAL A 1 111 ? 2.998 9.324 -1.665 1.00 88.62 111 VAL A O 1
ATOM 867 N N . TYR A 1 112 ? 2.567 9.011 -3.843 1.00 87.06 112 TYR A N 1
ATOM 868 C CA . TYR A 1 112 ? 1.362 8.211 -3.628 1.00 87.06 112 TYR A CA 1
ATOM 869 C C . TYR A 1 112 ? 1.636 6.937 -2.817 1.00 87.06 112 TYR A C 1
ATOM 871 O O . TYR A 1 112 ? 0.922 6.651 -1.850 1.00 87.06 112 TYR A O 1
ATOM 879 N N . SER A 1 113 ? 2.676 6.181 -3.174 1.00 86.19 113 SER A N 1
ATOM 880 C CA . SER A 1 113 ? 3.037 4.933 -2.493 1.00 86.19 113 SER A CA 1
ATOM 881 C C . SER A 1 113 ? 3.488 5.188 -1.053 1.00 86.19 113 SER A C 1
ATOM 883 O O . SER A 1 113 ? 3.052 4.477 -0.146 1.00 86.19 113 SER A O 1
ATOM 885 N N . SER A 1 114 ? 4.245 6.263 -0.812 1.00 89.50 114 SER A N 1
ATOM 886 C CA . SER A 1 114 ? 4.650 6.688 0.533 1.00 89.50 114 SER A CA 1
ATOM 887 C C . SER A 1 114 ? 3.444 7.094 1.385 1.00 89.50 114 SER A C 1
ATOM 889 O O . SER A 1 114 ? 3.276 6.605 2.505 1.00 89.50 114 SER A O 1
ATOM 891 N N . LEU A 1 115 ? 2.566 7.960 0.862 1.00 90.19 115 LEU A N 1
ATOM 892 C CA . LEU A 1 115 ? 1.371 8.435 1.568 1.00 90.19 115 LEU A CA 1
ATOM 893 C C . LEU A 1 115 ? 0.433 7.288 1.944 1.00 90.19 115 LEU A C 1
ATOM 895 O O . LEU A 1 115 ? 0.008 7.189 3.097 1.00 90.19 115 LEU A O 1
ATOM 899 N N . SER A 1 116 ? 0.136 6.414 0.985 1.00 84.81 116 SER A N 1
ATOM 900 C CA . SER A 1 116 ? -0.794 5.299 1.173 1.00 84.81 116 SER A CA 1
ATOM 901 C C . SER A 1 116 ? -0.239 4.187 2.062 1.00 84.81 116 SER A C 1
ATOM 903 O O . SER A 1 116 ? -0.987 3.633 2.868 1.00 84.81 116 SER A O 1
ATOM 905 N N . SER A 1 117 ? 1.059 3.886 1.971 1.00 84.31 117 SER A N 1
ATOM 906 C CA . SER A 1 117 ? 1.666 2.777 2.719 1.00 84.31 117 SER A CA 1
ATOM 907 C C . SER A 1 117 ? 2.115 3.168 4.120 1.00 84.31 117 SER A C 1
ATOM 909 O O . SER A 1 117 ? 2.073 2.335 5.018 1.00 84.31 117 SER A O 1
ATOM 911 N N . PHE A 1 118 ? 2.519 4.422 4.332 1.00 84.69 118 PHE A N 1
ATOM 912 C CA . PHE A 1 118 ? 3.125 4.850 5.591 1.00 84.69 118 PHE A CA 1
ATOM 913 C C . PHE A 1 118 ? 2.281 5.885 6.336 1.00 84.69 118 PHE A C 1
ATOM 915 O O . PHE A 1 118 ? 1.870 5.651 7.474 1.00 84.69 118 PHE A O 1
ATOM 922 N N . TYR A 1 119 ? 1.974 7.017 5.700 1.00 89.62 119 TYR A N 1
ATOM 923 C CA . TYR A 1 119 ? 1.352 8.151 6.390 1.00 89.62 119 TYR A CA 1
ATOM 924 C C . TYR A 1 119 ? -0.105 7.886 6.778 1.00 89.62 119 TYR A C 1
ATOM 926 O O . TYR A 1 119 ? -0.473 8.102 7.933 1.00 89.62 119 TYR A O 1
ATOM 934 N N . ILE A 1 120 ? -0.930 7.382 5.853 1.00 89.69 120 ILE A N 1
ATOM 935 C CA . ILE A 1 120 ? -2.342 7.079 6.136 1.00 89.69 120 ILE A CA 1
ATOM 936 C C . ILE A 1 120 ? -2.464 6.040 7.267 1.00 89.69 120 ILE A C 1
ATOM 938 O O . ILE A 1 120 ? -3.170 6.315 8.244 1.00 89.69 120 ILE A O 1
ATOM 942 N N . PRO A 1 121 ? -1.758 4.893 7.229 1.00 86.44 121 PRO A N 1
ATOM 943 C CA . PRO A 1 121 ? -1.828 3.921 8.317 1.00 86.44 121 PRO A CA 1
ATOM 944 C C . PRO A 1 121 ? -1.300 4.454 9.650 1.00 86.44 121 PRO A C 1
ATOM 946 O O . PRO A 1 121 ? -1.874 4.145 10.693 1.00 86.44 121 PRO A O 1
ATOM 949 N N . CYS A 1 122 ? -0.258 5.293 9.637 1.00 88.44 122 CYS A N 1
ATOM 950 C CA . CYS A 1 122 ? 0.245 5.933 10.853 1.00 88.44 122 CYS A CA 1
ATOM 951 C C . CYS A 1 122 ? -0.807 6.842 11.496 1.00 88.44 122 CYS A C 1
ATOM 953 O O . CYS A 1 122 ? -1.019 6.766 12.705 1.00 88.44 122 CYS A O 1
ATOM 955 N N . ILE A 1 123 ? -1.515 7.656 10.707 1.00 90.69 123 ILE A N 1
ATOM 956 C CA . ILE A 1 123 ? -2.597 8.514 11.215 1.00 90.69 123 ILE A CA 1
ATOM 957 C C . ILE A 1 123 ? -3.710 7.662 11.839 1.00 90.69 123 ILE A C 1
ATOM 959 O O . ILE A 1 123 ? -4.176 7.968 12.939 1.00 90.69 123 ILE A O 1
ATOM 963 N N . ILE A 1 124 ? -4.100 6.564 11.181 1.00 88.75 124 ILE A N 1
ATOM 964 C CA . ILE A 1 124 ? -5.109 5.632 11.707 1.00 88.75 124 ILE A CA 1
ATOM 965 C C . ILE A 1 124 ? -4.643 5.026 13.039 1.00 88.75 124 ILE A C 1
ATOM 967 O O . ILE A 1 124 ? -5.411 5.016 14.001 1.00 88.75 124 ILE A O 1
ATOM 971 N N . MET A 1 125 ? -3.389 4.570 13.129 1.00 87.88 125 MET A N 1
ATOM 972 C CA . MET A 1 125 ? -2.817 4.036 14.372 1.00 87.88 125 MET A CA 1
ATOM 973 C C . MET A 1 125 ? -2.846 5.064 15.498 1.00 87.88 125 MET A C 1
ATOM 975 O O . MET A 1 125 ? -3.335 4.761 16.585 1.00 87.88 125 MET A O 1
ATOM 979 N N . VAL A 1 126 ? -2.366 6.284 15.245 1.00 89.94 126 VAL A N 1
ATOM 980 C CA . VAL A 1 126 ? -2.350 7.362 16.244 1.00 89.94 126 VAL A CA 1
ATOM 981 C C . VAL A 1 126 ? -3.764 7.655 16.739 1.00 89.94 126 VAL A C 1
ATOM 983 O O . VAL A 1 126 ? -3.985 7.730 17.946 1.00 89.94 126 VAL A O 1
ATOM 986 N N . PHE A 1 127 ? -4.739 7.752 15.833 1.00 88.62 127 PHE A N 1
ATOM 987 C CA . PHE A 1 127 ? -6.130 7.992 16.205 1.00 88.62 127 PHE A CA 1
ATOM 988 C C . PHE A 1 127 ? -6.722 6.843 17.034 1.00 88.62 127 PHE A C 1
ATOM 990 O O . PHE A 1 127 ? -7.392 7.083 18.040 1.00 88.62 127 PHE A O 1
ATOM 997 N N . LEU A 1 128 ? -6.466 5.588 16.659 1.00 83.75 128 LEU A N 1
ATOM 998 C CA . LEU A 1 128 ? -6.931 4.423 17.417 1.00 83.75 128 LEU A CA 1
ATOM 999 C C . LEU A 1 128 ? -6.329 4.389 18.823 1.00 83.75 128 LEU A C 1
ATOM 1001 O O . LEU A 1 128 ? -7.067 4.239 19.796 1.00 83.75 128 LEU A O 1
ATOM 1005 N N . TYR A 1 129 ? -5.016 4.590 18.947 1.00 85.94 129 TYR A N 1
ATOM 1006 C CA . TYR A 1 129 ? -4.344 4.634 20.246 1.00 85.94 129 TYR A CA 1
ATOM 1007 C C . TYR A 1 129 ? -4.818 5.792 21.113 1.00 85.94 129 TYR A C 1
ATOM 1009 O O . TYR A 1 129 ? -5.045 5.604 22.308 1.00 85.94 129 TYR A O 1
ATOM 1017 N N . TRP A 1 130 ? -5.042 6.963 20.518 1.00 87.69 130 TRP A N 1
ATOM 1018 C CA . TRP A 1 130 ? -5.615 8.099 21.226 1.00 87.69 130 TRP A CA 1
ATOM 1019 C C . TRP A 1 130 ? -6.987 7.761 21.821 1.00 87.69 130 TRP A C 1
ATOM 1021 O O . TRP A 1 130 ? -7.252 8.045 22.989 1.00 87.69 130 TRP A O 1
ATOM 1031 N N . ASN A 1 131 ? -7.857 7.109 21.045 1.00 82.31 131 ASN A N 1
ATOM 1032 C CA . ASN A 1 131 ? -9.173 6.688 21.525 1.00 82.31 131 ASN A CA 1
ATOM 1033 C C . ASN A 1 131 ? -9.085 5.606 22.608 1.00 82.31 131 ASN A C 1
ATOM 1035 O O . ASN A 1 131 ? -9.826 5.688 23.584 1.00 82.31 131 ASN A O 1
ATOM 1039 N N . ILE A 1 132 ? -8.169 4.636 22.480 1.00 83.50 132 ILE A N 1
ATOM 1040 C CA . ILE A 1 132 ? -7.900 3.643 23.535 1.00 83.50 132 ILE A CA 1
ATOM 1041 C C . ILE A 1 132 ? -7.531 4.357 24.841 1.00 83.50 132 ILE A C 1
ATOM 1043 O O . ILE A 1 132 ? -8.124 4.076 25.881 1.00 83.50 132 ILE A O 1
ATOM 1047 N N . PHE A 1 133 ? -6.584 5.297 24.787 1.00 83.12 133 PHE A N 1
ATOM 1048 C CA . PHE A 1 133 ? -6.110 6.016 25.968 1.00 83.12 133 PHE A CA 1
ATOM 1049 C C . PHE A 1 133 ? -7.215 6.870 26.598 1.00 83.12 133 PHE A C 1
ATOM 1051 O O . PHE A 1 133 ? -7.416 6.829 27.810 1.00 83.12 133 PHE A O 1
ATOM 1058 N N . LYS A 1 134 ? -7.999 7.583 25.779 1.00 80.94 134 LYS A N 1
ATOM 1059 C CA . LYS A 1 134 ? -9.152 8.357 26.255 1.00 80.94 134 LYS A CA 1
ATOM 1060 C C . LYS A 1 134 ? -10.197 7.468 26.933 1.00 80.94 134 LYS A C 1
ATOM 1062 O O . LYS A 1 134 ? -10.678 7.827 27.999 1.00 80.94 134 LYS A O 1
ATOM 1067 N N . SER A 1 135 ? -10.551 6.326 26.344 1.00 69.56 135 SER A N 1
ATOM 1068 C CA . SER A 1 135 ? -11.502 5.386 26.952 1.00 69.56 135 SER A CA 1
ATOM 1069 C C . SER A 1 135 ? -10.958 4.735 28.227 1.00 69.56 135 SER A C 1
ATOM 1071 O O . SER A 1 135 ? -11.736 4.462 29.132 1.00 69.56 135 SER A O 1
ATOM 1073 N N . GLY A 1 136 ? -9.642 4.517 28.321 1.00 63.66 136 GLY A N 1
ATOM 1074 C CA . GLY A 1 136 ? -8.986 4.010 29.529 1.00 63.66 136 GLY A CA 1
ATOM 1075 C C . GLY A 1 136 ? -8.877 5.035 30.663 1.00 63.66 136 GLY A C 1
ATOM 1076 O O . GLY A 1 136 ? -8.879 4.642 31.820 1.00 63.66 136 GLY A O 1
ATOM 1077 N N . SER A 1 137 ? -8.822 6.334 30.348 1.00 58.28 137 SER A N 1
ATOM 1078 C CA . SER A 1 137 ? -8.725 7.427 31.331 1.00 58.28 137 SER A CA 1
ATOM 1079 C C . SER A 1 137 ? -10.079 7.898 31.892 1.00 58.28 137 SER A C 1
ATOM 1081 O O . SER A 1 137 ? -10.097 8.789 32.739 1.00 58.28 137 SER A O 1
ATOM 1083 N N . VAL A 1 138 ? -11.204 7.360 31.406 1.00 53.62 138 VAL A N 1
ATOM 1084 C CA . VAL A 1 138 ? -12.572 7.702 31.865 1.00 53.62 138 VAL A CA 1
ATOM 1085 C C . VAL A 1 138 ? -13.138 6.629 32.819 1.00 53.62 138 VAL A C 1
ATOM 1087 O O . VAL A 1 138 ? -14.331 6.626 33.105 1.00 53.62 138 VAL A O 1
ATOM 1090 N N . ASN A 1 139 ? -12.287 5.743 33.346 1.00 44.81 139 ASN A N 1
ATOM 1091 C CA . ASN A 1 139 ? -12.611 4.848 34.463 1.00 44.81 139 ASN A CA 1
ATOM 1092 C C . ASN A 1 139 ? -11.833 5.244 35.715 1.00 44.81 139 ASN A C 1
ATOM 1094 O O . ASN A 1 139 ? -10.609 5.469 35.584 1.00 44.81 139 ASN A O 1
#

InterPro domains:
  IPR000276 G protein-coupled receptor, rhodopsin-like [PF00001] (14-134)
  IPR000276 G protein-coupled receptor, rhodopsin-like [PR00237] (32-54)
  IPR000276 G protein-coupled receptor, rhodopsin-like [PR00237] (68-89)
  IPR000276 G protein-coupled receptor, rhodopsin-like [PR00237] (110-133)
  IPR000276 G protein-coupled receptor, rhodopsin-like [PS00237] (38-54)
  IPR017452 GPCR, rhodopsin-like, 7TM [PS50262] (1-139)

Radius of gyration: 20.33 Å; chains: 1; bounding box: 54×29×56 Å

Secondary structure (DSSP, 8-state):
--HHHHHHHHHHHHT----S-HHHHHHHHHHHHHHHHHHHHHHHHHHHHHHHHHH-HHHHHT---HHHHHHHHHHHHHHHHHHHHHIIIIIT--TT--TT------HHHHHHHHIIIIIHHHHHHHHHHHHHHHHHTT-

Organism: Glossina austeni (NCBI:txid7395)